Protein AF-A0A9N8V378-F1 (afdb_monomer_lite)

Secondary structure (DSSP, 8-state):
------TTS---EEE-------TT-TTHHHHHHHHHHHHHHH-TT-SEEEEEE---HHHHHHHHHHHHH-TT--EEEEEEPP---TT-HHHHHHHHHHHHHHHHHHHHHH--TT--EEES----HHHHHHHHHHTTTSSP-EEE---TT--SS----HHHHHHHHT--

pLDDT: mean 74.34, std 15.81, range [35.91, 97.0]

Foldseek 3Di:
DDQDAPVPLPAAEDADPDDPDDLPPPCPVVVQLVVLVNCLVHRLQHAYDEGEAEQDPSSLVSVLSSQQSNLN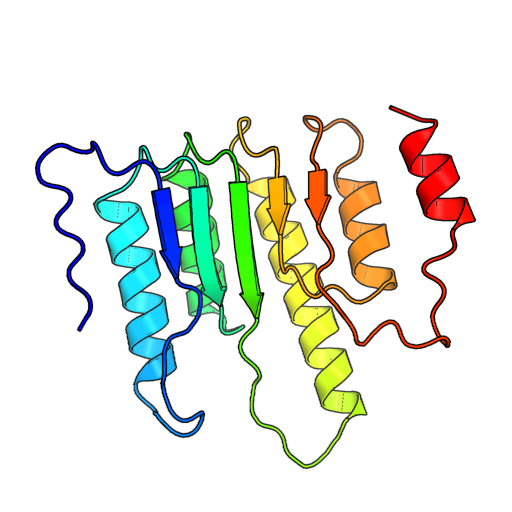HAEYEYAHDFPPPVDDPVVRLVVLQVSLQSVLVSCLVRHHLNHAEYENNDHDLVSVLVSLVSCPPGPHHHYYHPDPVPPDDDPSPVVSVVVSVVVD

Organism: Funneliformis mosseae (NCBI:txid27381)

Structure (mmCIF, N/CA/C/O backbone):
data_AF-A0A9N8V378-F1
#
_entry.id   AF-A0A9N8V378-F1
#
loop_
_atom_site.group_PDB
_atom_site.id
_atom_site.type_symbol
_atom_site.label_atom_id
_atom_site.label_alt_id
_atom_site.label_comp_id
_atom_site.label_asym_id
_atom_site.label_entity_id
_atom_site.label_seq_id
_atom_site.pdbx_PDB_ins_code
_atom_site.Cartn_x
_atom_site.Cartn_y
_atom_site.Cartn_z
_atom_site.occupancy
_atom_site.B_iso_or_equiv
_atom_site.auth_seq_id
_atom_site.auth_comp_id
_atom_site.auth_asym_id
_atom_site.auth_atom_id
_atom_site.pdbx_PDB_model_num
ATOM 1 N N . MET A 1 1 ? -6.566 -13.810 -16.465 1.00 35.91 1 MET A N 1
ATOM 2 C CA . MET A 1 1 ? -7.934 -13.396 -16.041 1.00 35.91 1 MET A CA 1
ATOM 3 C C . MET A 1 1 ? -8.249 -13.863 -14.618 1.00 35.91 1 MET A C 1
ATOM 5 O O . MET A 1 1 ? -8.614 -15.015 -14.404 1.00 35.91 1 MET A O 1
ATOM 9 N N . CYS A 1 2 ? -8.102 -12.962 -13.643 1.00 45.75 2 CYS A N 1
ATOM 10 C CA . CYS A 1 2 ? -8.509 -13.171 -12.251 1.00 45.75 2 CYS A CA 1
ATOM 11 C C . CYS A 1 2 ? -9.941 -12.645 -12.062 1.00 45.75 2 CYS A C 1
ATOM 13 O O . CYS A 1 2 ? -10.207 -11.483 -12.356 1.00 45.75 2 CYS A O 1
ATOM 15 N N . ILE A 1 3 ? -10.872 -13.484 -11.601 1.00 51.38 3 ILE A N 1
ATOM 16 C CA . ILE A 1 3 ? -12.244 -13.067 -11.279 1.00 51.38 3 ILE A CA 1
ATOM 17 C C . ILE A 1 3 ? -12.422 -13.168 -9.766 1.00 51.38 3 ILE A C 1
ATOM 19 O O . ILE A 1 3 ? -12.566 -14.266 -9.230 1.00 51.38 3 ILE A O 1
ATOM 23 N N . ILE A 1 4 ? -12.466 -12.029 -9.077 1.00 59.88 4 ILE A N 1
ATOM 24 C CA . ILE A 1 4 ? -12.835 -11.974 -7.659 1.00 59.88 4 ILE A CA 1
ATOM 25 C C . ILE A 1 4 ? -14.331 -11.662 -7.578 1.00 59.88 4 ILE A C 1
ATOM 27 O O . ILE A 1 4 ? -14.744 -10.506 -7.575 1.00 59.88 4 ILE A O 1
ATOM 31 N N . LYS A 1 5 ? -15.165 -12.705 -7.537 1.00 54.91 5 LYS A N 1
ATOM 32 C CA . LYS A 1 5 ? -16.601 -12.574 -7.245 1.00 54.91 5 LYS A CA 1
ATOM 33 C C . LYS A 1 5 ? -16.808 -12.645 -5.734 1.00 54.91 5 LYS A C 1
ATOM 35 O O . LYS A 1 5 ? -16.858 -13.726 -5.159 1.00 54.91 5 LYS A O 1
ATOM 40 N N . ASN A 1 6 ? -16.910 -11.486 -5.090 1.00 62.00 6 ASN A N 1
ATOM 41 C CA . ASN A 1 6 ? -17.224 -11.381 -3.667 1.00 62.00 6 ASN A CA 1
ATOM 42 C C . ASN A 1 6 ? -18.746 -11.336 -3.477 1.00 62.00 6 ASN A C 1
ATOM 44 O O . ASN A 1 6 ? -19.321 -10.271 -3.252 1.00 62.00 6 ASN A O 1
ATOM 48 N N . SER A 1 7 ? -19.390 -12.495 -3.623 1.00 54.28 7 SER A N 1
ATOM 49 C CA . SER A 1 7 ? -20.849 -12.657 -3.727 1.00 54.28 7 SER A CA 1
ATOM 50 C C . SER A 1 7 ? -21.653 -12.039 -2.572 1.00 54.28 7 SER A C 1
ATOM 52 O O . SER A 1 7 ? -22.850 -11.827 -2.724 1.00 54.28 7 SER A O 1
ATOM 54 N N . GLU A 1 8 ? -21.013 -11.711 -1.443 1.00 63.28 8 GLU A N 1
ATOM 55 C CA . GLU A 1 8 ? -21.664 -11.137 -0.254 1.00 63.28 8 GLU A CA 1
ATOM 56 C C . GLU A 1 8 ? -20.850 -10.021 0.432 1.00 63.28 8 GLU A C 1
ATOM 58 O O . GLU A 1 8 ? -21.110 -9.673 1.583 1.00 63.28 8 GLU A O 1
ATOM 63 N N . LYS A 1 9 ? -19.838 -9.444 -0.237 1.00 63.22 9 LYS A N 1
ATOM 64 C CA . LYS A 1 9 ? -18.899 -8.475 0.375 1.00 63.22 9 LYS A CA 1
ATOM 65 C C . LYS A 1 9 ? -18.192 -8.996 1.645 1.00 63.22 9 LYS A C 1
ATOM 67 O O . LYS A 1 9 ? -17.727 -8.207 2.462 1.00 63.22 9 LYS A O 1
ATOM 72 N N . SER A 1 10 ? -18.087 -10.311 1.823 1.00 75.00 10 SER A N 1
ATOM 73 C CA . SER A 1 10 ? -17.521 -10.946 3.019 1.00 75.00 10 SER A CA 1
ATOM 74 C C . SER A 1 10 ? -16.009 -11.163 2.941 1.00 75.00 10 SER A C 1
ATOM 76 O O . SER A 1 10 ? -15.390 -11.480 3.957 1.00 75.00 10 SER A O 1
ATOM 78 N N . LEU A 1 11 ? -15.397 -10.970 1.765 1.00 79.56 11 LEU A N 1
ATOM 79 C CA . LEU A 1 11 ? -13.948 -11.086 1.614 1.00 79.56 11 LEU A CA 1
ATOM 80 C C . LEU A 1 11 ? -13.223 -10.001 2.425 1.00 79.56 11 LEU A C 1
ATOM 82 O O . LEU A 1 11 ? -13.220 -8.829 2.054 1.00 79.56 11 LEU A O 1
ATOM 86 N N . ARG A 1 12 ? -12.586 -10.424 3.521 1.00 80.25 12 ARG A N 1
ATOM 87 C CA . ARG A 1 12 ? -11.793 -9.560 4.414 1.00 80.25 12 ARG A CA 1
ATOM 88 C C . ARG A 1 12 ? -10.292 -9.650 4.169 1.00 80.25 12 ARG A C 1
ATOM 90 O O . ARG A 1 12 ? -9.562 -8.730 4.511 1.00 80.25 12 ARG A O 1
ATOM 97 N N . LYS A 1 13 ? -9.811 -10.741 3.573 1.00 79.62 13 LYS A N 1
ATOM 98 C CA . LYS A 1 13 ? -8.379 -10.981 3.375 1.00 79.62 13 LYS A CA 1
ATOM 99 C C . LYS A 1 13 ? -8.104 -11.525 1.983 1.00 79.62 13 LYS A C 1
ATOM 101 O O . LYS A 1 13 ? -8.678 -12.539 1.597 1.00 79.62 13 LYS A O 1
ATOM 106 N N . LEU A 1 14 ? -7.193 -10.873 1.269 1.00 81.56 14 LEU A N 1
ATOM 107 C CA . LEU A 1 14 ? -6.683 -11.303 -0.028 1.00 81.56 14 LEU A CA 1
ATOM 108 C C . LEU A 1 14 ? -5.157 -11.218 -0.005 1.00 81.56 14 LEU A C 1
ATOM 110 O O . LEU A 1 14 ? -4.589 -10.134 0.103 1.00 81.56 14 LEU A O 1
ATOM 114 N N . LEU A 1 15 ? -4.493 -12.370 -0.086 1.00 70.38 15 LEU A N 1
ATOM 115 C CA . LEU A 1 15 ? -3.036 -12.448 -0.109 1.00 70.38 15 LEU A CA 1
ATOM 116 C C . LEU A 1 15 ? -2.560 -12.936 -1.474 1.00 70.38 15 LEU A C 1
ATOM 118 O O . LEU A 1 15 ? -2.722 -14.115 -1.789 1.00 70.38 15 LEU A O 1
ATOM 122 N N . ILE A 1 16 ? -1.944 -12.056 -2.259 1.00 71.69 16 ILE A N 1
ATOM 123 C CA . ILE A 1 16 ? -1.377 -12.403 -3.563 1.00 71.69 16 ILE A CA 1
ATOM 124 C C . ILE A 1 16 ? 0.142 -12.361 -3.433 1.00 71.69 16 ILE A C 1
ATOM 126 O O . ILE A 1 16 ? 0.773 -11.327 -3.604 1.00 71.69 16 ILE A O 1
ATOM 130 N N . LYS A 1 17 ? 0.726 -13.510 -3.078 1.00 58.00 17 LYS A N 1
ATOM 131 C CA . LYS A 1 17 ? 2.161 -13.618 -2.767 1.00 58.00 17 LYS A CA 1
ATOM 132 C C . LYS A 1 17 ? 3.063 -13.715 -3.996 1.00 58.00 17 LYS A C 1
ATOM 134 O O . LYS A 1 17 ? 4.256 -13.465 -3.880 1.00 58.00 17 LYS A O 1
ATOM 139 N N . LYS A 1 18 ? 2.518 -14.125 -5.143 1.00 56.69 18 LYS A N 1
ATOM 140 C CA . LYS A 1 18 ? 3.235 -14.198 -6.417 1.00 56.69 18 LYS A CA 1
ATOM 141 C C . LYS A 1 18 ? 2.236 -14.450 -7.537 1.00 56.69 18 LYS A C 1
ATOM 143 O O . LYS A 1 18 ? 1.520 -15.450 -7.492 1.00 56.69 18 LYS A O 1
ATOM 148 N N . PHE A 1 19 ? 2.219 -13.596 -8.552 1.00 54.56 19 PHE A N 1
ATOM 149 C CA . PHE A 1 19 ? 1.848 -14.084 -9.869 1.00 54.56 19 PHE A CA 1
ATOM 150 C C . PHE A 1 19 ? 3.070 -14.818 -10.412 1.00 54.56 19 PHE A C 1
ATOM 152 O O . PHE A 1 19 ? 4.156 -14.248 -10.484 1.00 54.56 19 PHE A O 1
ATOM 159 N N . ILE A 1 20 ? 2.933 -16.106 -10.721 1.00 46.41 20 ILE A N 1
ATOM 160 C CA . ILE A 1 20 ? 3.948 -16.811 -11.505 1.00 46.41 20 ILE A CA 1
ATOM 161 C C . ILE A 1 20 ? 3.753 -16.336 -12.945 1.00 46.41 20 ILE A C 1
ATOM 163 O O . ILE A 1 20 ? 3.161 -17.040 -13.752 1.00 46.41 20 ILE A O 1
ATOM 167 N N . TYR A 1 21 ? 4.165 -15.110 -13.237 1.00 52.09 21 TYR A N 1
ATOM 168 C CA . TYR A 1 21 ? 4.346 -14.666 -14.605 1.00 52.09 21 TYR A CA 1
ATOM 169 C C . TYR A 1 21 ? 5.840 -14.497 -14.817 1.00 52.09 21 TYR A C 1
ATOM 171 O O . TYR A 1 21 ? 6.553 -13.951 -13.973 1.00 52.09 21 TYR A O 1
ATOM 179 N N . ASP A 1 22 ? 6.322 -15.071 -15.913 1.00 52.44 22 ASP A N 1
ATOM 180 C CA . ASP A 1 22 ? 7.654 -14.786 -16.416 1.00 52.44 22 ASP A CA 1
ATOM 181 C C . ASP A 1 22 ? 7.737 -13.264 -16.583 1.00 52.44 22 ASP A C 1
ATOM 183 O O . ASP A 1 22 ? 6.796 -12.657 -17.090 1.00 52.44 22 ASP A O 1
ATOM 187 N N . ALA A 1 23 ? 8.828 -12.614 -16.184 1.00 51.53 23 ALA A N 1
ATOM 188 C CA . ALA A 1 23 ? 8.973 -11.151 -16.273 1.00 51.53 23 ALA A CA 1
ATOM 189 C C . ALA A 1 23 ? 9.041 -10.617 -17.734 1.00 51.53 23 ALA A C 1
ATOM 191 O O . ALA A 1 23 ? 9.480 -9.495 -17.985 1.00 51.53 23 ALA A O 1
ATOM 192 N N . GLN A 1 24 ? 8.654 -11.468 -18.689 1.00 53.97 24 GLN A N 1
ATOM 193 C CA . GLN A 1 24 ? 8.473 -11.280 -20.126 1.00 53.97 24 GLN A CA 1
ATOM 194 C C . GLN A 1 24 ? 6.983 -11.301 -20.523 1.00 53.97 24 GLN A C 1
ATOM 196 O O . GLN A 1 24 ? 6.675 -11.103 -21.694 1.00 53.97 24 GLN A O 1
ATOM 201 N N . ASP A 1 25 ? 6.060 -11.576 -19.594 1.00 64.62 25 ASP A N 1
ATOM 202 C CA . ASP A 1 25 ? 4.631 -11.591 -19.887 1.00 64.62 25 ASP A CA 1
ATOM 203 C C . ASP A 1 25 ? 4.126 -10.152 -20.045 1.00 64.62 25 ASP A C 1
ATOM 205 O O . ASP A 1 25 ? 3.918 -9.420 -19.072 1.00 64.62 25 ASP A O 1
ATOM 209 N N . GLU A 1 26 ? 3.952 -9.739 -21.299 1.00 63.72 26 GLU A N 1
ATOM 210 C CA . GLU A 1 26 ? 3.420 -8.428 -21.677 1.00 63.72 26 GLU A CA 1
ATOM 211 C C . GLU A 1 26 ? 2.055 -8.150 -21.024 1.00 63.72 26 GLU A C 1
ATOM 213 O O . GLU A 1 26 ? 1.715 -6.992 -20.781 1.00 63.72 26 GLU A O 1
ATOM 218 N N . HIS A 1 27 ? 1.300 -9.193 -20.658 1.00 76.31 27 HIS A N 1
ATOM 219 C CA . HIS A 1 27 ? -0.005 -9.061 -20.021 1.00 76.31 27 HIS A CA 1
ATOM 220 C C . HIS A 1 27 ? 0.064 -8.797 -18.520 1.00 76.31 27 HIS A C 1
ATOM 222 O O . HIS A 1 27 ? -0.953 -8.417 -17.943 1.00 76.31 27 HIS A O 1
ATOM 228 N N . PHE A 1 28 ? 1.228 -8.940 -17.876 1.00 78.12 28 PHE A N 1
ATOM 229 C CA . PHE A 1 28 ? 1.355 -8.746 -16.431 1.00 78.12 28 PHE A CA 1
ATOM 230 C C . PHE A 1 28 ? 0.859 -7.366 -15.983 1.00 78.12 28 PHE A C 1
ATOM 232 O O . PHE A 1 28 ? 0.097 -7.276 -15.024 1.00 78.12 28 PHE A O 1
ATOM 239 N N . TRP A 1 29 ? 1.250 -6.307 -16.698 1.00 83.81 29 TRP A N 1
ATOM 240 C CA . TRP A 1 29 ? 0.872 -4.929 -16.370 1.00 83.81 29 TRP A CA 1
ATOM 241 C C . TRP A 1 29 ? -0.634 -4.693 -16.500 1.00 83.81 29 TRP A C 1
ATOM 243 O O . TRP A 1 29 ? -1.221 -3.973 -15.692 1.00 83.81 29 TRP A O 1
ATOM 253 N N . ASP A 1 30 ? -1.263 -5.288 -17.510 1.00 86.12 30 ASP A N 1
ATOM 254 C CA . ASP A 1 30 ? -2.701 -5.154 -17.731 1.00 86.12 30 ASP A CA 1
ATOM 255 C C . ASP A 1 30 ? -3.493 -5.995 -16.723 1.00 86.12 30 ASP A C 1
ATOM 257 O O . ASP A 1 30 ? -4.479 -5.518 -16.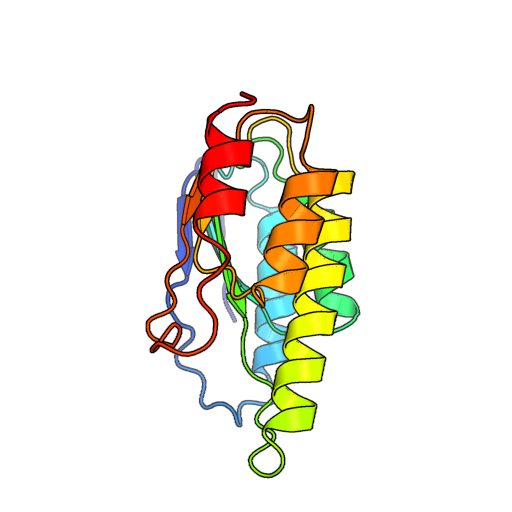156 1.00 86.12 30 ASP A O 1
ATOM 261 N N . ASP A 1 31 ? -3.032 -7.214 -16.435 1.00 84.50 31 ASP A N 1
ATOM 262 C CA . ASP A 1 31 ? -3.630 -8.113 -15.448 1.00 84.50 31 ASP A CA 1
ATOM 263 C C . ASP A 1 31 ? -3.526 -7.534 -14.026 1.00 84.50 31 ASP A C 1
ATOM 265 O O . ASP A 1 31 ? -4.504 -7.587 -13.272 1.00 84.50 31 ASP A O 1
ATOM 269 N N . SER A 1 32 ? -2.384 -6.945 -13.650 1.00 85.75 32 SER A N 1
ATOM 270 C CA . SER A 1 32 ? -2.212 -6.291 -12.346 1.00 85.75 32 SER A CA 1
ATOM 271 C C . SER A 1 32 ? -3.103 -5.061 -12.215 1.00 85.75 32 SER A C 1
ATOM 273 O O . SER A 1 32 ? -3.739 -4.865 -11.176 1.00 85.75 32 SER A O 1
ATOM 275 N N . LEU A 1 33 ? -3.217 -4.258 -13.275 1.00 89.88 33 LEU A N 1
ATOM 276 C CA . LE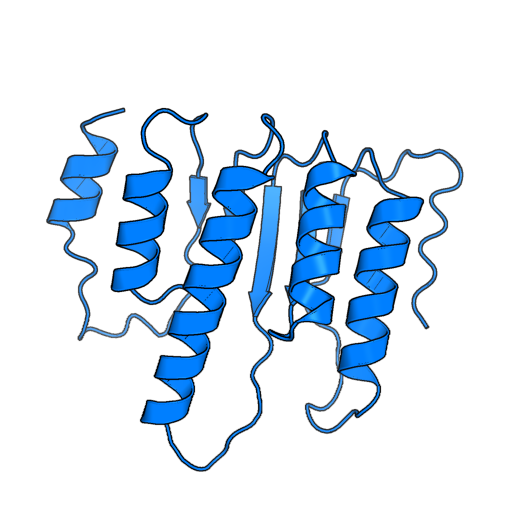U A 1 33 ? -4.088 -3.087 -13.283 1.00 89.88 33 LEU A CA 1
ATOM 277 C C . LEU A 1 33 ? -5.563 -3.490 -13.167 1.00 89.88 33 LEU A C 1
ATOM 279 O O . LEU A 1 33 ? -6.313 -2.912 -12.377 1.00 89.88 33 LEU A O 1
ATOM 283 N N . LEU A 1 34 ? -5.976 -4.504 -13.931 1.00 89.50 34 LEU A N 1
ATOM 284 C CA . LEU A 1 34 ? -7.329 -5.049 -13.896 1.00 89.50 34 LEU A CA 1
ATOM 285 C C . LEU A 1 34 ? -7.661 -5.621 -12.516 1.00 89.50 34 LEU A C 1
ATOM 287 O O . LEU A 1 34 ? -8.752 -5.385 -12.001 1.00 89.50 34 LEU A O 1
ATOM 291 N N . LEU A 1 35 ? -6.722 -6.331 -11.893 1.00 88.44 35 LEU A N 1
ATOM 292 C CA . LEU A 1 35 ? -6.887 -6.851 -10.542 1.00 88.44 35 LEU A CA 1
ATOM 293 C C . LEU A 1 35 ? -7.167 -5.729 -9.533 1.00 88.44 35 LEU A C 1
ATOM 295 O O . LEU A 1 35 ? -8.114 -5.850 -8.755 1.00 88.44 35 LEU A O 1
ATOM 299 N N . ILE A 1 36 ? -6.376 -4.649 -9.545 1.00 91.31 36 ILE A N 1
ATOM 300 C CA . ILE A 1 36 ? -6.573 -3.510 -8.634 1.00 91.31 36 ILE A CA 1
ATOM 301 C C . ILE A 1 36 ? -7.981 -2.933 -8.820 1.00 91.31 36 ILE A C 1
ATOM 303 O O . ILE A 1 36 ? -8.706 -2.775 -7.840 1.00 91.31 36 ILE A O 1
ATOM 307 N N . ARG A 1 37 ? -8.413 -2.717 -10.069 1.00 91.75 37 ARG A N 1
ATOM 308 C CA . ARG A 1 37 ? -9.769 -2.230 -10.386 1.00 91.75 37 ARG A CA 1
ATOM 309 C C . ARG A 1 37 ? -10.864 -3.149 -9.853 1.00 91.75 37 ARG A C 1
ATOM 311 O O . ARG A 1 37 ? -11.788 -2.688 -9.189 1.00 91.75 37 ARG A O 1
ATOM 318 N N . ILE A 1 38 ? -10.731 -4.456 -10.079 1.00 89.62 38 ILE A N 1
ATOM 319 C CA . ILE A 1 38 ? -11.691 -5.452 -9.590 1.00 89.62 38 ILE A CA 1
ATOM 320 C C . ILE A 1 38 ? -11.778 -5.416 -8.059 1.00 89.62 38 ILE A C 1
ATOM 322 O O . ILE A 1 38 ? -12.879 -5.525 -7.513 1.00 89.62 38 ILE A O 1
ATOM 326 N N . ILE A 1 39 ? -10.654 -5.249 -7.354 1.00 89.81 39 ILE A N 1
ATOM 327 C CA . ILE A 1 39 ? -10.637 -5.117 -5.891 1.00 89.81 39 ILE A CA 1
ATOM 328 C C . ILE A 1 39 ? -11.375 -3.846 -5.459 1.00 89.81 39 ILE A C 1
ATOM 330 O O . ILE A 1 39 ? -12.238 -3.939 -4.585 1.00 89.81 39 ILE A O 1
ATOM 334 N N . CYS A 1 40 ? -11.101 -2.698 -6.090 1.00 89.31 40 CYS A N 1
ATOM 335 C CA . CYS A 1 40 ? -11.795 -1.436 -5.810 1.00 89.31 40 CYS A CA 1
ATOM 336 C C . CYS A 1 40 ? -13.319 -1.583 -5.923 1.00 89.31 40 CYS A C 1
ATOM 338 O O . CYS A 1 40 ? -14.056 -1.140 -5.044 1.00 89.31 40 CYS A O 1
ATOM 340 N N . GLU A 1 41 ? -13.788 -2.236 -6.987 1.00 89.00 41 GLU A N 1
ATOM 341 C CA . GLU A 1 41 ? -15.215 -2.388 -7.282 1.00 89.00 41 GLU A CA 1
ATOM 342 C C . GLU A 1 41 ? -15.912 -3.408 -6.367 1.00 89.00 41 GLU A C 1
ATOM 344 O O . GLU A 1 41 ? -17.051 -3.200 -5.943 1.00 89.00 41 GLU A O 1
ATOM 349 N N . ASN A 1 42 ? -15.242 -4.520 -6.048 1.00 87.56 42 ASN A N 1
ATOM 350 C CA . ASN A 1 42 ? -15.898 -5.694 -5.462 1.00 87.56 42 ASN A CA 1
ATOM 351 C C . ASN A 1 42 ? -15.530 -5.954 -3.993 1.00 87.56 42 ASN A C 1
ATOM 353 O O . ASN A 1 42 ? -16.213 -6.726 -3.313 1.00 87.56 42 ASN A O 1
ATOM 357 N N . CYS A 1 43 ? -14.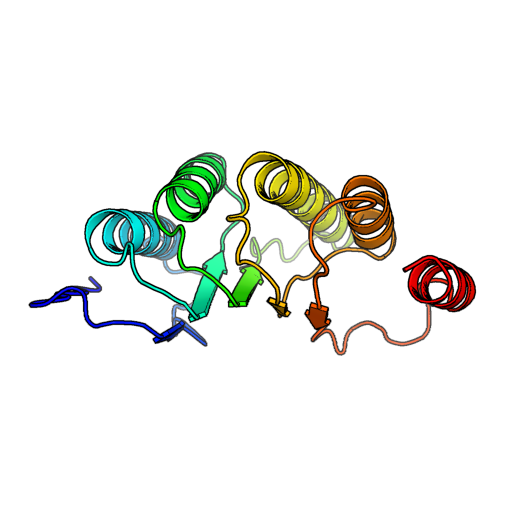466 -5.336 -3.476 1.00 89.25 43 CYS A N 1
ATOM 358 C CA . CYS A 1 43 ? -13.912 -5.647 -2.155 1.00 89.25 43 CYS A CA 1
ATOM 359 C C . CYS A 1 43 ? -13.743 -4.424 -1.228 1.00 89.25 43 CYS A C 1
ATOM 361 O O . CYS A 1 43 ? -12.730 -4.337 -0.539 1.00 89.25 43 CYS A O 1
ATOM 363 N N . PRO A 1 44 ? -14.732 -3.516 -1.090 1.00 89.88 44 PRO A N 1
ATOM 364 C CA . PRO A 1 44 ? -14.582 -2.309 -0.261 1.00 89.88 44 PRO A CA 1
ATOM 365 C C . PRO A 1 44 ? -14.406 -2.595 1.244 1.00 89.88 44 PRO A C 1
ATOM 367 O O . PRO A 1 44 ? -14.020 -1.713 2.010 1.00 89.88 44 PRO A O 1
ATOM 370 N N . LEU A 1 45 ? -14.724 -3.817 1.689 1.00 90.44 45 LEU A N 1
ATOM 371 C CA . LEU A 1 45 ? -14.617 -4.253 3.085 1.00 90.44 45 LEU A CA 1
ATOM 372 C C . LEU A 1 45 ? -13.340 -5.051 3.374 1.00 90.44 45 LEU A C 1
ATOM 374 O O . LEU A 1 45 ? -13.243 -5.644 4.446 1.00 90.44 45 LEU A O 1
ATOM 378 N N . ILE A 1 46 ? -12.397 -5.093 2.431 1.00 91.56 46 ILE A N 1
ATOM 379 C CA . ILE A 1 46 ? -11.123 -5.774 2.631 1.00 91.56 46 ILE A CA 1
ATOM 380 C C . ILE A 1 46 ? -10.343 -5.124 3.781 1.00 91.56 46 ILE A C 1
ATOM 382 O O . ILE A 1 46 ? -10.260 -3.903 3.876 1.00 91.56 46 ILE A O 1
ATOM 386 N N . GLU A 1 47 ? -9.793 -5.961 4.655 1.00 93.31 47 GLU A N 1
ATOM 387 C CA . GLU A 1 47 ? -9.019 -5.583 5.842 1.00 93.31 47 GLU A CA 1
ATOM 388 C C . GLU A 1 47 ? -7.531 -5.884 5.635 1.00 93.31 47 GLU A C 1
ATOM 390 O O . GLU A 1 47 ? -6.679 -5.110 6.051 1.00 93.31 47 GLU A O 1
ATOM 395 N N . HIS A 1 48 ? -7.195 -6.961 4.921 1.00 91.19 48 HIS A N 1
ATOM 396 C CA . HIS A 1 48 ? -5.809 -7.318 4.623 1.00 91.19 48 HIS A CA 1
ATOM 397 C C . HIS A 1 48 ? -5.622 -7.548 3.128 1.00 91.19 48 HIS A C 1
ATOM 399 O O . HIS A 1 48 ? -6.239 -8.454 2.556 1.00 91.19 48 HIS A O 1
ATOM 405 N N . LEU A 1 49 ? -4.736 -6.771 2.514 1.00 91.56 49 LEU A N 1
ATOM 406 C CA . LEU A 1 49 ? -4.423 -6.862 1.096 1.00 91.56 49 LEU A CA 1
ATOM 407 C C . LEU A 1 49 ? -2.923 -7.056 0.886 1.00 91.56 49 LEU A C 1
ATOM 409 O O . LEU A 1 49 ? -2.118 -6.335 1.456 1.00 91.56 49 LEU A O 1
ATOM 413 N N . SER A 1 50 ? -2.548 -7.998 0.028 1.00 87.50 50 SER A N 1
ATOM 414 C CA . SER A 1 50 ? -1.200 -8.090 -0.537 1.00 87.50 50 SER A CA 1
ATOM 415 C C . SER A 1 50 ? -1.314 -8.107 -2.054 1.00 87.50 50 SER A C 1
ATOM 417 O O . SER A 1 50 ? -2.071 -8.926 -2.583 1.00 87.50 50 SER A O 1
ATOM 419 N N . ILE A 1 51 ? -0.613 -7.196 -2.732 1.00 85.69 51 ILE A N 1
ATOM 420 C CA . ILE A 1 51 ? -0.578 -7.098 -4.196 1.00 85.69 51 ILE A CA 1
ATOM 421 C C . ILE A 1 51 ? 0.853 -6.947 -4.698 1.00 85.69 51 ILE A C 1
ATOM 423 O O . ILE A 1 51 ? 1.696 -6.311 -4.066 1.00 85.69 51 ILE A O 1
ATOM 427 N N . VAL A 1 52 ? 1.093 -7.499 -5.883 1.00 81.81 52 VAL A N 1
ATOM 428 C CA . VAL A 1 52 ? 2.278 -7.177 -6.674 1.00 81.81 52 VAL A CA 1
ATOM 429 C C . VAL A 1 52 ? 2.003 -5.872 -7.422 1.00 81.81 52 VAL A C 1
ATOM 431 O O . VAL A 1 52 ? 0.956 -5.735 -8.055 1.00 81.81 52 VAL A O 1
ATOM 434 N N . PHE A 1 53 ? 2.909 -4.902 -7.314 1.00 84.38 53 PHE A N 1
ATOM 435 C CA . PHE A 1 53 ? 2.705 -3.536 -7.783 1.00 84.38 53 PHE A CA 1
ATOM 436 C C . PHE A 1 53 ? 3.781 -3.118 -8.791 1.00 84.38 53 PHE A C 1
ATOM 438 O O . PHE A 1 53 ? 4.928 -2.888 -8.400 1.00 84.38 53 PHE A O 1
ATOM 445 N N . PRO A 1 54 ? 3.439 -2.979 -10.079 1.00 85.06 54 PRO A N 1
ATOM 446 C CA . PRO A 1 54 ? 4.364 -2.430 -11.053 1.00 85.06 54 PRO A CA 1
ATOM 447 C C . PRO A 1 54 ? 4.255 -0.893 -11.147 1.00 85.06 54 PRO A C 1
ATOM 449 O O . PRO A 1 54 ? 3.155 -0.341 -11.244 1.00 85.06 54 PRO A O 1
ATOM 452 N N . PRO A 1 55 ? 5.382 -0.158 -11.140 1.00 84.25 55 PRO A N 1
ATOM 453 C CA . PRO A 1 55 ? 5.388 1.290 -10.926 1.00 84.25 55 PRO A CA 1
ATOM 454 C C . PRO A 1 55 ? 5.091 2.113 -12.198 1.00 84.25 55 PRO A C 1
ATOM 456 O O . PRO A 1 55 ? 5.941 2.878 -12.657 1.00 84.25 55 PRO A O 1
ATOM 459 N N . SER A 1 56 ? 3.885 2.019 -12.776 1.00 88.50 56 SER A N 1
ATOM 460 C CA . SER A 1 56 ? 3.440 2.922 -13.862 1.00 88.50 56 SER A CA 1
ATOM 461 C C . SER A 1 56 ? 2.388 3.934 -13.419 1.00 88.50 56 SER A C 1
ATOM 463 O O . SER A 1 56 ? 1.708 3.778 -12.407 1.00 88.50 56 SER A O 1
ATOM 465 N N . LYS A 1 57 ? 2.211 4.986 -14.231 1.00 92.25 57 LYS A N 1
ATOM 466 C CA . LYS A 1 57 ? 1.232 6.058 -13.994 1.00 92.25 57 LYS A CA 1
ATOM 467 C C . LYS A 1 57 ? -0.187 5.531 -13.742 1.00 92.25 57 LYS A C 1
ATOM 469 O O . LYS A 1 57 ? -0.857 6.038 -12.850 1.00 92.25 57 LYS A O 1
ATOM 474 N N . SER A 1 58 ? -0.640 4.539 -14.509 1.00 94.12 58 SER A N 1
ATOM 475 C CA . SER A 1 58 ? -1.973 3.948 -14.339 1.00 94.12 58 SER A CA 1
ATOM 476 C C . SER A 1 58 ? -2.103 3.213 -13.007 1.00 94.12 58 SER A C 1
ATOM 478 O O . SER A 1 58 ? -3.103 3.387 -12.319 1.00 94.12 58 SER A O 1
ATOM 480 N N . HIS A 1 59 ? -1.072 2.473 -12.599 1.00 93.31 59 HIS A N 1
ATOM 481 C CA . HIS A 1 5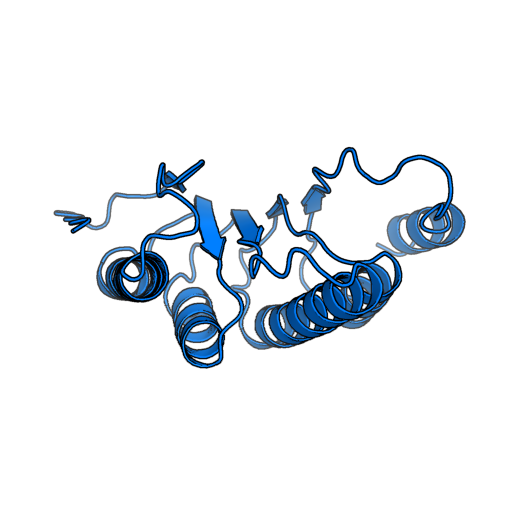9 ? -1.062 1.758 -11.325 1.00 93.31 59 HIS A CA 1
ATOM 482 C C . HIS A 1 59 ? -1.118 2.703 -10.128 1.00 93.31 59 HIS A C 1
ATOM 484 O O . HIS A 1 59 ? -1.863 2.437 -9.194 1.00 93.31 59 HIS A O 1
ATOM 490 N N . TYR A 1 60 ? -0.415 3.838 -10.169 1.00 94.44 60 TYR A N 1
ATOM 491 C CA . TYR A 1 60 ? -0.513 4.850 -9.111 1.00 94.44 60 TYR A CA 1
ATOM 492 C C . TYR A 1 60 ? -1.930 5.416 -8.961 1.00 94.44 60 TYR A C 1
ATOM 494 O O . TYR A 1 60 ? -2.409 5.577 -7.841 1.00 94.44 60 TYR A O 1
ATOM 502 N N . ILE A 1 61 ? 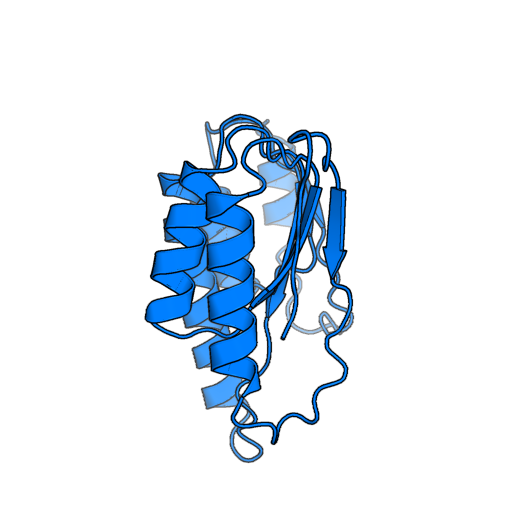-2.607 5.688 -10.080 1.00 96.19 61 ILE A N 1
ATOM 503 C CA . ILE A 1 61 ? -3.983 6.203 -10.077 1.00 96.19 61 ILE A CA 1
ATOM 504 C C . ILE A 1 61 ? -4.938 5.163 -9.483 1.00 96.19 61 ILE A C 1
ATOM 506 O O . ILE A 1 61 ? -5.720 5.483 -8.589 1.00 96.19 61 ILE A O 1
ATOM 510 N N . GLU A 1 62 ? -4.861 3.911 -9.939 1.00 96.38 62 GLU A N 1
ATOM 511 C CA . GLU A 1 62 ? -5.746 2.860 -9.428 1.00 96.38 62 GLU A CA 1
ATOM 512 C C . GLU A 1 62 ? -5.427 2.475 -7.983 1.00 96.38 62 GLU A C 1
ATOM 514 O O . GLU A 1 62 ? -6.332 2.147 -7.222 1.00 96.38 62 GLU A O 1
ATOM 519 N N . PHE A 1 63 ? -4.166 2.569 -7.565 1.00 95.25 63 PHE A N 1
ATOM 520 C CA . PHE A 1 63 ? -3.780 2.369 -6.174 1.00 95.25 63 PHE A CA 1
ATOM 521 C C . PHE A 1 63 ? -4.376 3.440 -5.258 1.00 95.25 63 PHE A C 1
ATOM 523 O O . PHE A 1 63 ? -4.925 3.120 -4.207 1.00 95.25 63 PHE A O 1
ATOM 530 N N . GLU A 1 64 ? -4.356 4.705 -5.675 1.00 97.00 64 GLU A N 1
ATOM 531 C CA . GLU A 1 64 ? -5.030 5.768 -4.931 1.00 97.00 64 GLU A CA 1
ATOM 532 C C . GLU A 1 64 ? -6.549 5.533 -4.845 1.00 97.00 64 GLU A C 1
ATOM 534 O O . GLU A 1 64 ? -7.146 5.689 -3.775 1.00 97.00 64 GLU A O 1
ATOM 539 N N . ASN A 1 65 ? -7.177 5.097 -5.943 1.00 96.25 65 ASN A N 1
ATOM 540 C CA . ASN A 1 65 ? -8.590 4.705 -5.951 1.00 96.25 65 ASN A CA 1
ATOM 541 C C . ASN A 1 65 ? -8.864 3.531 -5.001 1.00 96.25 65 ASN A C 1
ATOM 543 O O . ASN A 1 65 ? -9.894 3.519 -4.320 1.00 96.25 65 ASN A O 1
ATOM 547 N N . LEU A 1 66 ? -7.943 2.567 -4.922 1.00 96.00 66 LEU A N 1
ATOM 548 C CA . LEU A 1 66 ? -8.035 1.416 -4.030 1.00 96.00 66 LEU A CA 1
ATOM 549 C C . LEU A 1 66 ? -8.050 1.849 -2.572 1.00 96.00 66 LEU A C 1
ATOM 551 O O . LEU A 1 66 ? -8.948 1.436 -1.840 1.00 96.00 66 LEU A O 1
ATOM 555 N N . LEU A 1 67 ? -7.112 2.705 -2.161 1.00 95.38 67 LEU A N 1
ATOM 556 C CA . LEU A 1 67 ? -7.055 3.206 -0.787 1.00 95.38 67 LEU A CA 1
ATOM 557 C C . LEU A 1 67 ? -8.321 3.993 -0.422 1.00 95.38 67 LEU A C 1
ATOM 559 O O . LEU A 1 67 ? -8.886 3.794 0.652 1.00 95.38 67 LEU A O 1
ATOM 563 N N . LYS A 1 68 ? -8.829 4.818 -1.349 1.00 95.19 68 LYS A N 1
ATOM 564 C CA . LYS A 1 68 ? -10.083 5.569 -1.168 1.00 95.19 68 LYS A CA 1
ATOM 565 C C . LYS A 1 68 ? -11.312 4.663 -1.082 1.00 95.19 68 LYS A C 1
ATOM 567 O O . LYS A 1 68 ? -12.224 4.962 -0.315 1.00 95.19 68 LYS A O 1
ATOM 572 N N . SER A 1 69 ? -11.342 3.555 -1.816 1.00 93.81 69 SER A N 1
ATOM 573 C CA . SER A 1 69 ? -12.492 2.640 -1.845 1.00 93.81 69 SER A CA 1
ATOM 574 C C . SER A 1 69 ? -12.488 1.651 -0.673 1.00 93.81 69 SER A C 1
ATOM 576 O O . SER A 1 69 ? -13.534 1.356 -0.093 1.00 93.81 69 SER A O 1
ATOM 578 N N . CYS A 1 70 ? -11.311 1.158 -0.286 1.00 93.94 70 CYS A N 1
ATOM 579 C CA . CYS A 1 70 ? -11.127 0.116 0.724 1.00 93.94 70 CYS A CA 1
ATOM 580 C C . CYS A 1 70 ? -10.949 0.710 2.129 1.00 93.94 70 CYS A C 1
ATOM 582 O O . CYS A 1 70 ? -9.927 0.514 2.780 1.00 93.94 70 CYS A O 1
ATOM 584 N N . GLN A 1 71 ? -11.960 1.420 2.637 1.00 92.12 71 GLN A N 1
ATOM 585 C CA . GLN A 1 71 ? -11.876 2.137 3.923 1.00 92.12 71 GLN A CA 1
ATOM 586 C C . GLN A 1 71 ? -11.767 1.236 5.168 1.00 92.12 71 GLN A C 1
ATOM 588 O O . GLN A 1 71 ? -11.596 1.731 6.284 1.00 92.12 71 GLN A O 1
ATOM 593 N N . ARG A 1 72 ? -11.878 -0.089 5.000 1.00 93.94 72 ARG A N 1
ATOM 594 C CA . ARG A 1 72 ? -11.626 -1.079 6.057 1.00 93.94 72 ARG A CA 1
ATOM 595 C C . ARG A 1 72 ? -10.216 -1.653 6.053 1.00 93.94 72 ARG A C 1
ATOM 597 O O . ARG A 1 72 ? -9.933 -2.456 6.930 1.00 93.94 72 ARG A O 1
ATOM 604 N N . LEU A 1 73 ? -9.359 -1.241 5.123 1.00 94.62 73 LEU A N 1
ATOM 605 C CA . LEU A 1 73 ? -8.009 -1.771 5.017 1.00 94.62 73 LEU A CA 1
ATOM 606 C C . LEU A 1 73 ? -7.214 -1.454 6.290 1.00 94.62 73 LEU A C 1
ATOM 608 O O . LEU A 1 73 ? -7.077 -0.295 6.677 1.00 94.62 73 LEU A O 1
ATOM 612 N N . GLU A 1 74 ? -6.715 -2.504 6.930 1.00 93.06 74 GLU A N 1
ATOM 613 C CA . GLU A 1 74 ? -5.928 -2.484 8.163 1.00 93.06 74 GLU A CA 1
ATOM 614 C C . GLU A 1 74 ? -4.469 -2.866 7.894 1.00 93.06 74 GLU A C 1
ATOM 616 O O . GLU A 1 74 ? -3.573 -2.271 8.490 1.00 93.06 74 GLU A O 1
ATOM 621 N N . ALA A 1 75 ? -4.224 -3.782 6.949 1.00 90.62 75 ALA A N 1
ATOM 622 C CA . ALA A 1 75 ? -2.883 -4.178 6.532 1.00 90.62 75 ALA A CA 1
ATOM 623 C C . ALA A 1 75 ? -2.722 -4.206 5.008 1.00 90.62 75 ALA A C 1
ATOM 625 O O . ALA A 1 75 ? -3.552 -4.781 4.295 1.00 90.62 75 ALA A O 1
ATOM 626 N N . LEU A 1 76 ? -1.611 -3.657 4.521 1.00 91.19 76 LEU A N 1
ATOM 627 C CA . LEU A 1 76 ? -1.258 -3.604 3.107 1.00 91.19 76 LEU A CA 1
ATOM 628 C C . LEU A 1 76 ? 0.159 -4.145 2.870 1.00 91.19 76 LEU A C 1
ATOM 630 O O . LEU A 1 76 ? 1.118 -3.638 3.428 1.00 91.19 76 LEU A O 1
ATOM 634 N N . SER A 1 77 ? 0.315 -5.128 1.990 1.00 86.62 77 SER A N 1
ATOM 635 C CA . SER A 1 77 ? 1.612 -5.603 1.493 1.00 86.62 77 SER A CA 1
ATOM 636 C C . SER A 1 77 ? 1.759 -5.220 0.020 1.00 86.62 77 SER A C 1
ATOM 638 O O . SER A 1 77 ? 0.886 -5.533 -0.794 1.00 86.62 77 SER A O 1
ATOM 640 N N . LEU A 1 78 ? 2.838 -4.510 -0.315 1.00 84.06 78 LEU A N 1
ATOM 641 C CA . LEU A 1 78 ? 3.122 -4.049 -1.677 1.00 84.06 78 LEU A CA 1
ATOM 642 C C . LEU A 1 78 ? 4.430 -4.643 -2.174 1.00 84.06 78 LEU A C 1
ATOM 644 O O . LEU A 1 78 ? 5.510 -4.157 -1.858 1.00 84.06 78 LEU A O 1
ATOM 648 N N . ILE A 1 79 ? 4.327 -5.667 -3.013 1.00 78.31 79 ILE A N 1
ATOM 649 C CA . ILE A 1 79 ? 5.490 -6.307 -3.619 1.00 78.31 79 ILE A CA 1
ATOM 650 C C . ILE A 1 79 ? 5.802 -5.558 -4.913 1.00 78.31 79 ILE A C 1
ATOM 652 O O . ILE A 1 79 ? 5.172 -5.799 -5.938 1.00 78.31 79 ILE A O 1
ATOM 656 N N . LEU A 1 80 ? 6.749 -4.620 -4.872 1.00 77.19 80 LEU A N 1
ATOM 657 C CA . LEU A 1 80 ? 7.169 -3.880 -6.068 1.00 77.19 80 LEU A CA 1
ATOM 658 C C . LEU A 1 80 ? 7.719 -4.842 -7.131 1.00 77.19 80 LEU A C 1
ATOM 660 O O . LEU A 1 80 ? 8.736 -5.486 -6.876 1.00 77.19 80 LEU A O 1
ATOM 664 N N . GLU A 1 81 ? 7.070 -4.945 -8.292 1.00 74.12 81 GLU A N 1
ATOM 665 C CA . GLU A 1 81 ? 7.608 -5.719 -9.418 1.00 74.12 81 GLU A CA 1
ATOM 666 C C . GLU A 1 81 ? 8.678 -4.903 -10.136 1.00 74.12 81 GLU A C 1
ATOM 668 O O . GLU A 1 81 ? 8.529 -3.697 -10.368 1.00 74.12 81 GLU A O 1
ATOM 673 N N . HIS A 1 82 ? 9.768 -5.571 -10.497 1.00 66.06 82 HIS A N 1
ATOM 674 C CA . HIS A 1 82 ? 10.920 -4.915 -11.089 1.00 66.06 82 HIS A CA 1
ATOM 675 C C . HIS A 1 82 ? 10.709 -4.679 -12.580 1.00 66.06 82 HIS A C 1
ATOM 677 O O . HIS A 1 82 ? 10.385 -5.588 -13.342 1.00 66.06 82 HIS A O 1
ATOM 683 N N . ILE A 1 83 ? 10.997 -3.459 -13.028 1.00 56.12 83 ILE A N 1
ATOM 684 C CA . ILE A 1 83 ? 11.287 -3.222 -14.440 1.00 56.12 83 ILE A CA 1
ATOM 685 C C . ILE A 1 83 ? 12.626 -3.914 -14.696 1.00 56.12 83 ILE A C 1
ATOM 687 O O . ILE A 1 83 ? 13.656 -3.445 -14.218 1.00 56.12 83 ILE A O 1
ATOM 691 N N . ASN A 1 84 ? 12.597 -5.047 -15.394 1.00 49.66 84 ASN A N 1
ATOM 692 C CA . ASN A 1 84 ? 13.766 -5.835 -15.781 1.00 49.66 84 ASN A CA 1
ATOM 693 C C . ASN A 1 84 ? 14.729 -5.005 -16.658 1.00 49.66 84 ASN A C 1
ATOM 695 O O . ASN A 1 84 ? 14.771 -5.148 -17.876 1.00 49.66 84 ASN A O 1
ATOM 699 N N . ASN A 1 85 ? 15.531 -4.130 -16.056 1.00 47.66 85 ASN A N 1
ATOM 700 C CA . ASN A 1 85 ? 16.609 -3.424 -16.737 1.00 47.66 85 ASN A CA 1
ATOM 701 C C . ASN A 1 85 ? 17.927 -4.084 -16.339 1.00 47.66 85 ASN A C 1
ATOM 703 O O . ASN A 1 85 ? 18.620 -3.624 -15.442 1.00 47.66 85 ASN A O 1
ATOM 707 N N . ARG A 1 86 ? 18.265 -5.177 -17.031 1.00 51.47 86 ARG A N 1
ATOM 708 C CA . ARG A 1 86 ? 19.475 -6.002 -16.835 1.00 51.47 86 ARG A CA 1
ATOM 709 C C . ARG A 1 86 ? 20.817 -5.287 -17.111 1.00 51.47 86 ARG A C 1
ATOM 711 O O . ARG A 1 86 ? 21.788 -5.960 -17.433 1.00 51.47 86 ARG A O 1
ATOM 718 N N . PHE A 1 87 ? 20.884 -3.956 -17.063 1.00 51.47 87 PHE A N 1
ATOM 719 C CA . PHE A 1 87 ? 22.020 -3.217 -17.626 1.00 51.47 87 PHE A CA 1
ATOM 720 C C . PHE A 1 87 ? 22.534 -2.026 -16.807 1.00 51.47 87 PHE A C 1
ATOM 722 O O . PHE A 1 87 ? 23.601 -1.530 -17.150 1.00 51.47 87 PHE A O 1
ATOM 729 N N . ASP A 1 88 ? 21.851 -1.573 -15.748 1.00 63.94 88 ASP A N 1
ATOM 730 C CA . ASP A 1 88 ? 22.352 -0.455 -14.931 1.00 63.94 88 ASP A CA 1
ATOM 731 C C . ASP A 1 88 ? 21.738 -0.450 -13.520 1.00 63.94 88 ASP A C 1
ATOM 733 O O . ASP A 1 88 ? 20.582 -0.053 -13.332 1.00 63.94 88 ASP A O 1
ATOM 737 N N . ASP A 1 89 ? 22.527 -0.883 -12.534 1.00 66.62 89 ASP A N 1
ATOM 738 C CA . ASP A 1 89 ? 22.141 -0.927 -11.119 1.00 66.62 89 ASP A CA 1
ATOM 739 C C . ASP A 1 89 ? 21.817 0.476 -10.569 1.00 66.62 89 ASP A C 1
ATOM 741 O O . ASP A 1 89 ? 20.929 0.626 -9.730 1.00 66.62 89 ASP A O 1
ATOM 745 N N . SER A 1 90 ? 22.455 1.533 -11.087 1.00 70.94 90 SER A N 1
ATOM 746 C CA . SER A 1 90 ? 22.227 2.907 -10.618 1.00 70.94 90 SER A CA 1
ATOM 747 C C . SER A 1 90 ? 20.875 3.465 -11.077 1.00 70.94 90 SER A C 1
ATOM 749 O O . SER A 1 90 ? 20.117 4.026 -10.281 1.00 70.94 90 SER A O 1
ATOM 751 N N . LEU A 1 91 ? 20.514 3.239 -12.345 1.00 71.69 91 LEU A N 1
ATOM 752 C CA . LEU A 1 91 ? 19.202 3.595 -12.888 1.00 71.69 91 LEU A CA 1
ATOM 753 C C . LEU A 1 91 ? 18.081 2.793 -12.214 1.00 71.69 91 LEU A C 1
ATOM 755 O O . LEU A 1 91 ? 16.959 3.282 -12.053 1.00 71.69 91 LEU A O 1
ATOM 759 N N . PHE A 1 92 ? 18.370 1.549 -11.839 1.00 71.88 92 PHE A N 1
ATOM 760 C CA . PHE A 1 92 ? 17.436 0.690 -11.125 1.00 71.88 92 PHE A CA 1
ATOM 761 C C . PHE A 1 92 ? 17.123 1.225 -9.724 1.00 71.88 92 PHE A C 1
ATOM 763 O O . PHE A 1 92 ? 15.946 1.391 -9.391 1.00 71.88 92 PHE A O 1
ATOM 770 N N . GLU A 1 93 ? 18.144 1.585 -8.944 1.00 72.56 93 GLU A N 1
ATOM 771 C CA . GLU A 1 93 ? 17.949 2.183 -7.620 1.00 72.56 93 GLU A CA 1
ATOM 772 C C . GLU A 1 93 ? 17.241 3.541 -7.690 1.00 72.56 93 GLU A C 1
ATOM 774 O O . GLU A 1 93 ? 16.331 3.808 -6.901 1.00 72.56 93 GLU A O 1
ATOM 779 N N . GLN A 1 94 ? 17.544 4.369 -8.697 1.00 76.50 94 GLN A N 1
ATOM 780 C CA . GLN A 1 94 ? 16.816 5.623 -8.904 1.00 76.50 94 GLN A CA 1
ATOM 781 C C . GLN A 1 94 ? 15.317 5.383 -9.156 1.00 76.50 94 GLN A C 1
ATOM 783 O O . GLN A 1 94 ? 14.468 6.049 -8.563 1.00 76.50 94 GLN A O 1
ATOM 788 N N . LYS A 1 95 ? 14.959 4.411 -10.002 1.00 77.88 95 LYS A N 1
ATOM 789 C CA . LYS A 1 95 ? 13.548 4.091 -10.277 1.00 77.88 95 LYS A CA 1
ATOM 790 C C . LYS A 1 95 ? 12.819 3.562 -9.045 1.00 77.88 95 LYS A C 1
ATOM 792 O O . LYS A 1 95 ? 11.644 3.883 -8.862 1.00 77.88 95 LYS A O 1
ATOM 797 N N . LYS A 1 96 ? 13.492 2.777 -8.198 1.00 75.25 96 LYS A N 1
ATOM 798 C CA . LYS A 1 96 ? 12.938 2.349 -6.905 1.00 75.25 96 LYS A CA 1
ATOM 799 C C . LYS A 1 96 ? 12.684 3.538 -5.988 1.00 75.25 96 LYS A C 1
ATOM 801 O O . LYS A 1 96 ? 11.608 3.617 -5.402 1.00 75.25 96 LYS A O 1
ATOM 806 N N . LEU A 1 97 ? 13.637 4.468 -5.902 1.00 75.75 97 LEU A N 1
ATOM 807 C CA . LEU A 1 97 ? 13.513 5.684 -5.100 1.00 75.75 97 LEU A CA 1
ATOM 808 C C . LEU A 1 97 ? 12.294 6.512 -5.528 1.00 75.75 97 LEU A C 1
ATOM 810 O O . LEU A 1 97 ? 11.451 6.862 -4.704 1.00 75.75 97 LEU A O 1
ATOM 814 N N . GLU A 1 98 ? 12.167 6.763 -6.832 1.00 80.88 98 GLU A N 1
ATOM 815 C CA . GLU A 1 98 ? 11.040 7.504 -7.405 1.00 80.88 98 GLU A CA 1
ATOM 816 C C . GLU A 1 98 ? 9.699 6.791 -7.192 1.00 80.88 98 GLU A C 1
ATOM 818 O O . GLU A 1 98 ? 8.678 7.441 -6.951 1.00 80.88 98 GLU A O 1
ATOM 823 N N . ALA A 1 99 ? 9.679 5.459 -7.300 1.00 81.69 99 ALA A N 1
ATOM 824 C CA . ALA A 1 99 ? 8.475 4.674 -7.062 1.00 81.69 99 ALA A CA 1
ATOM 825 C C . ALA A 1 99 ? 8.055 4.715 -5.592 1.00 81.69 99 ALA A C 1
ATOM 827 O O . ALA A 1 99 ? 6.880 4.937 -5.297 1.00 81.69 99 ALA A O 1
ATOM 828 N N . GLY A 1 100 ? 9.025 4.565 -4.688 1.00 78.56 100 GLY A N 1
ATOM 829 C CA . GLY A 1 100 ? 8.829 4.705 -3.255 1.00 78.56 100 GLY A CA 1
ATOM 830 C C . GLY A 1 100 ? 8.191 6.048 -2.925 1.00 78.56 100 GLY A C 1
ATOM 831 O O . GLY A 1 100 ? 7.101 6.060 -2.370 1.00 78.56 100 GLY A O 1
ATOM 832 N N . GLN A 1 101 ? 8.804 7.158 -3.348 1.00 79.94 101 GLN A N 1
ATOM 833 C CA . GLN A 1 101 ? 8.325 8.508 -3.031 1.00 79.94 101 GLN A CA 1
ATOM 834 C C . GLN A 1 101 ? 6.886 8.751 -3.513 1.00 79.94 101 GLN A C 1
ATOM 836 O O . GLN A 1 101 ? 6.041 9.217 -2.755 1.00 79.94 101 GLN A O 1
ATOM 841 N N . LYS A 1 102 ? 6.557 8.336 -4.744 1.00 87.38 102 LYS A N 1
ATOM 842 C CA . LYS A 1 102 ? 5.188 8.460 -5.274 1.00 87.38 102 LYS A CA 1
ATOM 843 C C . LYS A 1 102 ? 4.168 7.659 -4.472 1.00 87.38 102 LYS A C 1
ATOM 845 O O . LYS A 1 102 ? 3.043 8.122 -4.286 1.00 87.38 102 LYS A O 1
ATOM 850 N N . LEU A 1 103 ? 4.525 6.450 -4.038 1.00 86.88 103 LEU A N 1
ATOM 851 C CA . LEU A 1 103 ? 3.642 5.643 -3.202 1.00 86.88 103 LEU A CA 1
ATOM 852 C C . LEU A 1 103 ? 3.461 6.266 -1.815 1.00 86.88 103 LEU A C 1
ATOM 854 O O . LEU A 1 103 ? 2.342 6.245 -1.308 1.00 86.88 103 LEU A O 1
ATOM 858 N N . SER A 1 104 ? 4.510 6.851 -1.233 1.00 81.31 104 SER A N 1
ATOM 859 C CA . SER A 1 104 ? 4.439 7.605 0.026 1.00 81.31 104 SER A CA 1
ATOM 860 C C . SER A 1 104 ? 3.420 8.728 -0.067 1.00 81.31 104 SER A C 1
ATOM 862 O O . SER A 1 104 ? 2.481 8.770 0.723 1.00 81.31 104 SER A O 1
ATOM 864 N N . ASP A 1 105 ? 3.541 9.569 -1.098 1.00 86.69 105 ASP A N 1
ATOM 865 C CA . ASP A 1 105 ? 2.643 10.701 -1.324 1.00 86.69 105 ASP A CA 1
ATOM 866 C C . ASP A 1 105 ? 1.184 10.252 -1.464 1.00 86.69 105 ASP A C 1
ATOM 868 O O . ASP A 1 105 ? 0.258 10.969 -1.080 1.00 86.69 105 ASP A O 1
ATOM 872 N N . ILE A 1 106 ? 0.953 9.083 -2.072 1.00 91.94 106 ILE A N 1
ATOM 873 C CA . ILE A 1 106 ? -0.384 8.489 -2.207 1.00 91.94 106 ILE A CA 1
ATOM 874 C C . ILE A 1 106 ? -0.887 7.994 -0.853 1.00 91.94 106 ILE A C 1
ATOM 876 O O . ILE A 1 106 ? -2.036 8.247 -0.491 1.00 91.94 106 ILE A O 1
ATOM 880 N N . LEU A 1 107 ? -0.042 7.297 -0.104 1.00 87.56 107 LEU A N 1
ATOM 881 C CA . LEU A 1 107 ? -0.386 6.756 1.199 1.00 87.56 107 LEU A CA 1
ATOM 882 C C . LEU A 1 107 ? -0.719 7.871 2.199 1.00 87.56 107 LEU A C 1
ATOM 884 O O . LEU A 1 107 ? -1.794 7.836 2.784 1.00 87.56 107 LEU A O 1
ATOM 888 N N . ILE A 1 108 ? 0.113 8.905 2.321 1.00 85.06 108 ILE A N 1
ATOM 889 C CA . ILE A 1 108 ? -0.131 10.041 3.227 1.00 85.06 108 ILE A CA 1
ATOM 890 C C . ILE A 1 108 ? -1.475 10.714 2.917 1.00 85.06 108 ILE A C 1
ATOM 892 O O . ILE A 1 108 ? -2.240 11.039 3.823 1.00 85.06 108 ILE A O 1
ATOM 896 N N . ARG A 1 109 ? -1.798 10.900 1.629 1.00 89.50 109 ARG A N 1
ATOM 897 C CA . ARG A 1 109 ? -3.009 11.631 1.224 1.00 89.50 109 ARG A CA 1
ATOM 898 C C . ARG A 1 109 ? -4.279 10.783 1.160 1.00 89.50 109 ARG A C 1
ATOM 900 O O . ARG A 1 109 ? -5.367 11.350 1.096 1.00 89.50 109 ARG A O 1
ATOM 907 N N . SER A 1 110 ? -4.168 9.459 1.034 1.00 93.00 110 SER A N 1
ATOM 908 C CA . SER A 1 110 ? -5.310 8.584 0.708 1.00 93.00 110 SER A CA 1
ATOM 909 C C . SER A 1 110 ? -5.421 7.317 1.541 1.00 93.00 110 SER A C 1
ATOM 911 O O . SER A 1 110 ? -6.430 6.625 1.399 1.00 93.00 110 SER A O 1
ATOM 913 N N . ALA A 1 111 ? -4.444 6.994 2.394 1.00 90.12 111 ALA A N 1
ATOM 914 C CA . ALA A 1 111 ? -4.543 5.827 3.257 1.00 90.12 111 ALA A CA 1
ATOM 915 C C . ALA A 1 111 ? -5.801 5.914 4.135 1.00 90.12 111 ALA A C 1
ATOM 917 O O . ALA A 1 111 ? -6.112 6.971 4.694 1.00 90.12 111 ALA A O 1
ATOM 918 N N . PRO A 1 112 ? -6.544 4.807 4.276 1.00 91.31 112 PRO A N 1
ATOM 919 C CA . PRO A 1 112 ? -7.682 4.782 5.171 1.00 91.31 112 PRO A CA 1
ATOM 920 C C . PRO A 1 112 ? -7.211 4.900 6.621 1.00 91.31 112 PRO A C 1
ATOM 922 O O . PRO A 1 112 ? -6.172 4.367 6.994 1.00 91.31 112 PRO A O 1
ATOM 925 N N . ILE A 1 113 ? -8.023 5.534 7.470 1.00 88.81 113 ILE A N 1
ATOM 926 C CA . ILE A 1 113 ? -7.713 5.785 8.897 1.00 88.81 113 ILE A CA 1
ATOM 927 C C . ILE A 1 113 ? -7.401 4.488 9.666 1.00 88.81 113 ILE A C 1
ATOM 929 O O . ILE A 1 113 ? -6.739 4.498 10.702 1.00 88.81 113 ILE A O 1
ATOM 933 N N . ARG A 1 114 ? -7.920 3.358 9.178 1.00 90.56 114 ARG A N 1
ATOM 934 C CA . ARG A 1 114 ? -7.727 2.036 9.773 1.00 90.56 114 ARG A CA 1
ATOM 935 C C . ARG A 1 114 ? -6.410 1.376 9.390 1.00 90.56 114 ARG A C 1
ATOM 937 O O . ARG A 1 114 ? -6.068 0.394 10.042 1.00 90.56 114 ARG A O 1
ATOM 944 N N . LEU A 1 115 ? -5.693 1.894 8.393 1.00 90.56 115 LEU A N 1
ATOM 945 C CA . LEU A 1 115 ? -4.430 1.321 7.958 1.00 90.56 115 LEU A CA 1
ATOM 946 C C . LEU A 1 115 ? -3.413 1.445 9.090 1.00 90.56 115 LEU A C 1
ATOM 948 O O . LEU A 1 115 ? -3.055 2.544 9.506 1.00 90.56 115 LEU A O 1
ATOM 952 N N . ARG A 1 116 ? -2.981 0.295 9.596 1.00 87.31 116 ARG A N 1
ATOM 953 C CA . ARG A 1 116 ? -2.071 0.170 10.737 1.00 87.31 116 ARG A CA 1
ATOM 954 C C . ARG A 1 116 ? -0.840 -0.645 10.406 1.00 87.31 116 ARG A C 1
ATOM 956 O O . ARG A 1 116 ? 0.082 -0.653 11.209 1.00 87.31 116 ARG A O 1
ATOM 963 N N . GLU A 1 117 ? -0.811 -1.329 9.269 1.00 87.94 117 GLU A N 1
ATOM 964 C CA . GLU A 1 117 ? 0.300 -2.193 8.890 1.00 87.94 117 GLU A CA 1
ATOM 965 C C . GLU A 1 117 ? 0.627 -2.046 7.399 1.00 87.94 117 GLU A C 1
ATOM 967 O O . GLU A 1 117 ? -0.256 -2.164 6.545 1.00 87.94 117 GLU A O 1
ATOM 972 N N . ILE A 1 118 ? 1.897 -1.790 7.083 1.00 84.94 118 ILE A N 1
ATOM 973 C CA . ILE A 1 118 ? 2.437 -1.805 5.722 1.00 84.94 118 ILE A CA 1
ATOM 974 C C . ILE A 1 118 ? 3.627 -2.769 5.671 1.00 84.94 118 ILE A C 1
ATOM 976 O O . ILE A 1 118 ? 4.597 -2.594 6.402 1.00 84.94 118 ILE A O 1
ATOM 980 N N . ASN A 1 119 ? 3.577 -3.757 4.780 1.00 78.94 119 ASN A N 1
ATOM 981 C CA . ASN A 1 119 ? 4.584 -4.811 4.642 1.00 78.94 119 ASN A CA 1
ATOM 982 C C . ASN A 1 119 ? 5.186 -4.848 3.234 1.00 78.94 119 ASN A C 1
ATOM 984 O O . ASN A 1 119 ? 4.579 -4.371 2.272 1.00 78.94 119 ASN A O 1
ATOM 988 N N . ASP A 1 120 ? 6.360 -5.475 3.104 1.00 67.50 120 ASP A N 1
ATOM 989 C CA . ASP A 1 120 ? 7.057 -5.735 1.828 1.00 67.50 120 ASP A CA 1
ATOM 990 C C . ASP A 1 120 ? 7.367 -4.482 1.001 1.00 67.50 120 ASP A C 1
ATOM 992 O O . ASP A 1 120 ? 7.777 -4.560 -0.159 1.00 67.50 120 ASP A O 1
ATOM 996 N N . PHE A 1 121 ? 7.224 -3.314 1.620 1.00 67.56 121 PHE A N 1
ATOM 997 C CA . PHE A 1 121 ? 7.389 -2.038 0.967 1.00 67.56 121 PHE A CA 1
ATOM 998 C C . PHE A 1 121 ? 8.882 -1.724 0.857 1.00 67.56 121 PHE A C 1
ATOM 1000 O O . PHE A 1 121 ? 9.533 -1.312 1.817 1.00 67.56 121 PHE A O 1
ATOM 1007 N N . ARG A 1 122 ? 9.446 -1.967 -0.327 1.00 65.25 122 ARG A N 1
ATOM 1008 C CA . ARG A 1 122 ? 10.873 -1.762 -0.612 1.00 65.25 122 ARG A CA 1
ATOM 1009 C C . ARG A 1 122 ? 11.180 -0.278 -0.831 1.00 65.25 122 ARG A C 1
ATOM 1011 O O . ARG A 1 122 ? 11.296 0.174 -1.966 1.00 65.25 122 ARG A O 1
ATOM 1018 N N . PHE A 1 123 ? 11.284 0.476 0.259 1.00 63.09 123 PHE A N 1
ATOM 1019 C CA . PHE A 1 123 ? 11.844 1.827 0.262 1.00 63.09 123 PHE A CA 1
ATOM 1020 C C . PHE A 1 123 ? 13.377 1.787 0.271 1.00 63.09 123 PHE A C 1
ATOM 1022 O O . PHE A 1 123 ? 13.975 0.919 0.908 1.00 63.09 123 PHE A O 1
ATOM 1029 N N . SER A 1 124 ? 14.022 2.782 -0.343 1.00 64.75 124 SER A N 1
ATOM 1030 C CA . SER A 1 124 ? 15.385 3.128 0.076 1.00 64.75 124 SER A CA 1
ATOM 1031 C C . SER A 1 124 ? 15.348 3.672 1.519 1.00 64.75 124 SER A C 1
ATOM 1033 O O . SER A 1 124 ? 14.318 4.220 1.936 1.00 64.75 124 SER A O 1
ATOM 1035 N N . PRO A 1 125 ? 16.448 3.600 2.287 1.00 66.56 125 PRO A N 1
ATOM 1036 C CA . PRO A 1 125 ? 16.568 4.255 3.596 1.00 66.56 125 PRO A CA 1
ATOM 1037 C C . PRO A 1 125 ? 16.100 5.710 3.616 1.00 66.56 125 PRO A C 1
ATOM 1039 O O . PRO A 1 125 ? 15.407 6.143 4.538 1.00 66.56 125 PRO A O 1
ATOM 1042 N N . LYS A 1 126 ? 16.453 6.462 2.569 1.00 69.00 126 LYS A N 1
ATOM 1043 C CA . LYS A 1 126 ? 16.084 7.868 2.423 1.00 69.00 126 LYS A CA 1
ATOM 1044 C C . LYS A 1 126 ? 14.575 8.046 2.259 1.00 69.00 126 LYS A C 1
ATOM 1046 O O . LYS A 1 126 ? 13.989 8.850 2.973 1.00 69.00 126 LYS A O 1
ATOM 1051 N N . THR A 1 127 ? 13.938 7.284 1.369 1.00 67.94 127 THR A N 1
ATOM 1052 C CA . THR A 1 127 ? 12.485 7.395 1.176 1.00 67.94 127 THR A CA 1
ATOM 1053 C C . THR A 1 127 ? 11.726 6.959 2.418 1.00 67.94 127 THR A C 1
ATOM 1055 O O . THR A 1 127 ? 10.744 7.596 2.774 1.00 67.94 127 THR A O 1
ATOM 1058 N N . LEU A 1 128 ? 12.190 5.914 3.110 1.00 72.75 128 LEU A N 1
ATOM 1059 C CA . LEU A 1 128 ? 11.572 5.483 4.361 1.00 72.75 128 LEU A CA 1
ATOM 1060 C C . LEU A 1 128 ? 11.609 6.595 5.419 1.00 72.75 128 LEU A C 1
ATOM 1062 O O . LEU A 1 128 ? 10.624 6.801 6.121 1.00 72.75 128 LEU A O 1
ATOM 1066 N N . ARG A 1 129 ? 12.725 7.329 5.520 1.00 71.75 129 ARG A N 1
ATOM 1067 C CA . ARG A 1 129 ? 12.842 8.484 6.418 1.00 71.75 129 ARG A CA 1
ATOM 1068 C C . ARG A 1 129 ? 11.821 9.569 6.077 1.00 71.75 129 ARG A C 1
ATOM 1070 O O . ARG A 1 129 ? 11.099 9.993 6.971 1.00 71.75 129 ARG A O 1
ATOM 1077 N N . GLU A 1 130 ? 11.748 9.974 4.811 1.00 72.44 130 GLU A N 1
ATOM 1078 C CA . GLU A 1 130 ? 10.796 10.993 4.337 1.00 72.44 130 GLU A CA 1
ATOM 1079 C C . GLU A 1 130 ? 9.343 10.569 4.625 1.00 72.44 130 GLU A C 1
ATOM 1081 O O . GLU A 1 130 ? 8.587 11.327 5.224 1.00 72.44 130 GLU A O 1
ATOM 1086 N N . VAL A 1 131 ? 8.988 9.309 4.337 1.00 71.31 131 VAL A N 1
ATOM 1087 C CA . VAL A 1 131 ? 7.666 8.735 4.663 1.00 71.31 131 VAL A CA 1
ATOM 1088 C C . VAL A 1 131 ? 7.354 8.863 6.143 1.00 71.31 131 VAL A C 1
ATOM 1090 O O . VAL A 1 131 ? 6.263 9.284 6.504 1.00 71.31 131 VAL A O 1
ATOM 1093 N N . LEU A 1 132 ? 8.287 8.447 7.002 1.00 75.00 132 LEU A N 1
ATOM 1094 C CA . LEU A 1 132 ? 8.085 8.443 8.446 1.00 75.00 132 LEU A CA 1
ATOM 1095 C C . LEU A 1 132 ? 7.968 9.864 9.001 1.00 75.00 132 LEU A C 1
ATOM 1097 O O . LEU A 1 132 ? 7.204 10.081 9.937 1.00 75.00 132 LEU A O 1
ATOM 1101 N N . GLU A 1 133 ? 8.694 10.828 8.435 1.00 77.56 133 GLU A N 1
ATOM 1102 C CA . GLU A 1 133 ? 8.566 12.243 8.788 1.00 77.56 133 GLU A CA 1
ATOM 1103 C C . GLU A 1 133 ? 7.195 12.802 8.409 1.00 77.56 133 GLU A C 1
ATOM 1105 O O . GLU A 1 133 ? 6.548 13.417 9.258 1.00 77.56 133 GLU A O 1
ATOM 1110 N N . ASP A 1 134 ? 6.719 12.512 7.200 1.00 74.62 134 ASP A N 1
ATOM 1111 C CA . ASP A 1 134 ? 5.398 12.936 6.737 1.00 74.62 134 ASP A CA 1
ATOM 1112 C C . ASP A 1 134 ? 4.250 12.200 7.451 1.00 74.62 134 ASP A C 1
ATOM 1114 O O . ASP A 1 134 ? 3.133 12.712 7.543 1.00 74.62 134 ASP A O 1
ATOM 1118 N N . TRP A 1 135 ? 4.514 11.009 8.001 1.00 76.44 135 TRP A N 1
ATOM 1119 C CA . TRP A 1 135 ? 3.548 10.249 8.800 1.00 76.44 135 TRP A CA 1
ATOM 1120 C C . TRP A 1 135 ? 3.417 10.743 10.247 1.00 76.44 135 TRP A C 1
ATOM 1122 O O . TRP A 1 135 ? 2.537 10.284 10.982 1.00 76.44 135 TRP A O 1
ATOM 1132 N N . LYS A 1 136 ? 4.273 11.670 10.700 1.00 74.19 136 LYS A N 1
ATOM 1133 C CA . LYS A 1 136 ? 4.196 12.209 12.066 1.00 74.19 136 LYS A CA 1
ATOM 1134 C C . LYS A 1 136 ? 2.847 12.892 12.294 1.00 74.19 136 LYS A C 1
ATOM 1136 O O . LYS A 1 136 ? 2.446 13.787 11.559 1.00 74.19 136 LYS A O 1
ATOM 1141 N N . GLY A 1 137 ? 2.152 12.487 13.357 1.00 71.94 137 GLY A N 1
ATOM 1142 C CA . GLY A 1 137 ? 0.828 13.015 13.707 1.00 71.94 137 GLY A CA 1
ATOM 1143 C C . GLY A 1 137 ? -0.351 12.327 13.006 1.00 71.94 137 GLY A C 1
ATOM 1144 O O . GLY A 1 137 ? -1.497 12.685 13.279 1.00 71.94 137 GLY A O 1
ATOM 1145 N N . LEU A 1 138 ? -0.101 11.328 12.152 1.00 73.94 138 LEU A N 1
ATOM 1146 C CA . LEU A 1 138 ? -1.118 10.411 11.628 1.00 73.94 138 LEU A CA 1
ATOM 1147 C C . LEU A 1 138 ? -1.300 9.192 12.563 1.00 73.94 138 LEU A C 1
ATOM 1149 O O . LEU A 1 138 ? -0.498 8.996 13.480 1.00 73.94 138 LEU A O 1
ATOM 1153 N N . PRO A 1 139 ? -2.361 8.372 12.387 1.00 76.81 139 PRO A N 1
ATOM 1154 C CA . PRO A 1 139 ? -2.562 7.168 13.192 1.00 76.81 139 PRO A CA 1
ATOM 1155 C C . PRO A 1 139 ? -1.333 6.251 13.194 1.00 76.81 139 PRO A C 1
ATOM 1157 O O . PRO A 1 139 ? -0.661 6.105 12.171 1.00 76.81 139 PRO A O 1
ATOM 1160 N N . THR A 1 140 ? -1.071 5.610 14.339 1.00 78.06 140 THR A N 1
ATOM 1161 C CA . THR A 1 140 ? 0.063 4.695 14.521 1.00 78.06 140 THR A CA 1
ATOM 1162 C C . THR A 1 140 ? 0.085 3.620 13.440 1.00 78.06 140 THR A C 1
ATOM 1164 O O . THR A 1 140 ? -0.897 2.896 13.256 1.00 78.06 140 THR A O 1
ATOM 1167 N N . ILE A 1 141 ? 1.232 3.493 12.772 1.00 77.00 141 ILE A N 1
ATOM 1168 C CA . ILE A 1 141 ? 1.463 2.524 11.707 1.00 77.00 141 ILE A CA 1
ATOM 1169 C C . ILE A 1 141 ? 2.672 1.645 12.026 1.00 77.00 141 ILE A C 1
ATOM 1171 O O . ILE A 1 141 ? 3.686 2.107 12.543 1.00 77.00 141 ILE A O 1
ATOM 1175 N N . SER A 1 142 ? 2.544 0.360 11.725 1.00 78.00 142 SER A N 1
ATOM 1176 C CA . SER A 1 142 ? 3.598 -0.646 11.776 1.00 78.00 142 SER A CA 1
ATOM 1177 C C . SER A 1 142 ? 4.121 -0.848 10.360 1.00 78.00 142 SER A C 1
ATOM 1179 O O . SER A 1 142 ? 3.339 -1.121 9.452 1.00 78.00 142 SER A O 1
ATOM 1181 N N . ILE A 1 143 ? 5.429 -0.711 10.153 1.00 74.31 143 ILE A N 1
ATOM 1182 C CA . ILE A 1 143 ? 6.060 -0.948 8.851 1.00 74.31 143 ILE A CA 1
ATOM 1183 C C . ILE A 1 143 ? 6.978 -2.160 8.984 1.00 74.31 143 ILE A C 1
ATOM 1185 O O . ILE A 1 143 ? 7.962 -2.106 9.723 1.00 74.31 143 ILE A O 1
ATOM 1189 N N . LEU A 1 144 ? 6.663 -3.253 8.285 1.00 70.38 144 LEU A N 1
ATOM 1190 C CA . LEU A 1 144 ? 7.519 -4.434 8.226 1.00 70.38 144 LEU A CA 1
ATOM 1191 C C . LEU A 1 144 ? 8.388 -4.372 6.970 1.00 70.38 144 LEU A C 1
ATOM 1193 O O . LEU A 1 144 ? 7.906 -4.482 5.839 1.00 70.38 144 LEU A O 1
ATOM 1197 N N . LEU A 1 145 ? 9.691 -4.219 7.184 1.00 67.12 145 LEU A N 1
ATOM 1198 C CA . LEU A 1 145 ? 10.689 -4.224 6.124 1.00 67.12 145 LEU A CA 1
ATOM 1199 C C . LEU A 1 145 ? 11.152 -5.663 5.891 1.00 67.12 145 LEU A C 1
ATOM 1201 O O . LEU A 1 145 ? 11.826 -6.251 6.731 1.00 67.12 145 LEU A O 1
ATOM 1205 N N . SER A 1 146 ? 10.797 -6.233 4.746 1.00 56.47 146 SER A N 1
ATOM 1206 C CA . SER A 1 146 ? 11.086 -7.638 4.421 1.00 56.47 146 SER A CA 1
ATOM 1207 C C . SER A 1 146 ? 12.413 -7.845 3.684 1.00 56.47 146 SER A C 1
ATOM 1209 O O . SER A 1 146 ? 12.625 -8.906 3.099 1.00 56.47 146 SER A O 1
ATOM 1211 N N . ASN A 1 147 ? 13.280 -6.831 3.626 1.00 55.56 147 ASN A N 1
ATOM 1212 C CA . ASN A 1 147 ? 14.410 -6.834 2.703 1.00 55.56 147 ASN A CA 1
ATOM 1213 C C . ASN A 1 147 ? 15.624 -7.593 3.281 1.00 55.56 147 ASN A C 1
ATOM 1215 O O . ASN A 1 147 ? 16.174 -7.149 4.290 1.00 55.56 147 ASN A O 1
ATOM 1219 N N . PRO A 1 148 ? 16.092 -8.686 2.645 1.00 48.47 148 PRO A N 1
ATOM 1220 C CA . PRO A 1 148 ? 17.386 -9.291 2.964 1.00 48.47 148 PRO A CA 1
ATOM 1221 C C . PRO A 1 148 ? 18.566 -8.474 2.405 1.00 48.47 148 PRO A C 1
ATOM 1223 O O . PRO A 1 148 ? 19.692 -8.667 2.853 1.00 48.47 148 PRO A O 1
ATOM 1226 N N . ASP A 1 149 ? 18.305 -7.550 1.470 1.00 47.12 149 ASP A N 1
ATOM 1227 C CA . ASP A 1 149 ? 19.313 -6.722 0.788 1.00 47.12 149 ASP A CA 1
ATOM 1228 C C . ASP A 1 149 ? 19.831 -5.548 1.642 1.00 47.12 149 ASP A C 1
ATOM 1230 O O . ASP A 1 149 ? 20.697 -4.803 1.194 1.00 47.12 149 ASP A O 1
ATOM 1234 N N . TYR A 1 150 ? 19.369 -5.390 2.890 1.00 50.47 150 TYR A N 1
ATOM 1235 C CA . TYR A 1 150 ? 20.086 -4.586 3.891 1.00 50.47 150 TYR A CA 1
ATOM 1236 C C . TYR A 1 150 ? 21.333 -5.347 4.375 1.00 50.47 150 TYR A C 1
ATOM 1238 O O . TYR A 1 150 ? 21.511 -5.589 5.569 1.00 50.47 150 TYR A O 1
ATOM 1246 N N . GLN A 1 151 ? 22.186 -5.780 3.445 1.00 43.62 151 GLN A N 1
ATOM 1247 C CA . GLN A 1 151 ? 23.519 -6.253 3.781 1.00 43.62 151 GLN A CA 1
ATOM 1248 C C . GLN A 1 151 ? 24.423 -5.033 3.979 1.00 43.62 151 GLN A C 1
ATOM 1250 O O . GLN A 1 151 ? 24.839 -4.368 3.039 1.00 43.62 151 GLN A O 1
ATOM 1255 N N . GLU A 1 152 ? 24.639 -4.737 5.258 1.00 48.06 152 GLU A N 1
ATOM 1256 C CA . GLU A 1 152 ? 25.804 -4.088 5.876 1.00 48.06 152 GLU A CA 1
ATOM 1257 C C . GLU A 1 152 ? 26.257 -2.671 5.463 1.00 48.06 152 GLU A C 1
ATOM 1259 O O . GLU A 1 152 ? 27.000 -2.085 6.245 1.00 48.06 152 GLU A O 1
ATOM 1264 N N . GLU A 1 153 ? 25.794 -2.041 4.377 1.00 43.47 153 GLU A N 1
ATOM 1265 C CA . GLU A 1 153 ? 26.377 -0.739 3.962 1.00 43.47 153 GLU A CA 1
ATOM 1266 C C . GLU A 1 153 ? 25.483 0.502 4.108 1.00 43.47 153 GLU A C 1
ATOM 1268 O O . GLU A 1 153 ? 25.997 1.615 4.209 1.00 43.47 153 GLU A O 1
ATOM 1273 N N . GLU A 1 154 ? 24.168 0.352 4.260 1.00 49.28 154 GLU A N 1
ATOM 1274 C CA . GLU A 1 154 ? 23.292 1.452 4.680 1.00 49.28 154 GLU A CA 1
ATOM 1275 C C . GLU A 1 154 ? 22.531 1.029 5.931 1.00 49.28 154 GLU A C 1
ATOM 1277 O O . GLU A 1 154 ? 21.371 0.616 5.907 1.00 49.28 154 GLU A O 1
ATOM 1282 N N . TYR A 1 155 ? 23.232 1.128 7.059 1.00 47.47 155 TYR A N 1
ATOM 1283 C CA . TYR A 1 155 ? 22.621 1.264 8.372 1.00 47.47 155 TYR A CA 1
ATOM 1284 C C . TYR A 1 155 ? 21.580 2.384 8.238 1.00 47.47 155 TYR A C 1
ATOM 1286 O O . TYR A 1 155 ? 21.934 3.565 8.237 1.00 47.47 155 TYR A O 1
ATOM 1294 N N . ILE A 1 156 ? 20.299 2.041 8.051 1.00 52.03 156 ILE A N 1
ATOM 1295 C CA . ILE A 1 156 ? 19.222 2.994 8.296 1.00 52.03 156 ILE A CA 1
ATOM 1296 C C . ILE A 1 156 ? 19.460 3.418 9.734 1.00 52.03 156 ILE A C 1
ATOM 1298 O O . ILE A 1 156 ? 19.280 2.609 10.641 1.00 52.03 156 ILE A O 1
ATOM 1302 N N . ASP A 1 157 ? 19.999 4.626 9.883 1.00 56.16 157 ASP A N 1
ATOM 1303 C CA . ASP A 1 157 ? 20.605 5.138 11.100 1.00 56.16 157 ASP A CA 1
ATOM 1304 C C . ASP A 1 157 ? 19.778 4.685 12.304 1.00 56.16 157 ASP A C 1
ATOM 1306 O O . ASP A 1 157 ? 18.647 5.135 12.493 1.00 56.16 157 ASP A O 1
ATOM 1310 N N . SER A 1 158 ? 20.288 3.724 13.082 1.00 53.84 158 SER A N 1
ATOM 1311 C CA . SER A 1 158 ? 19.546 3.149 14.212 1.00 53.84 158 SER A CA 1
ATOM 1312 C C . SER A 1 158 ? 19.111 4.241 15.185 1.00 53.84 158 SER A C 1
ATOM 1314 O O . SER A 1 158 ? 18.121 4.093 15.898 1.00 53.84 158 SER A O 1
ATOM 1316 N N . LYS A 1 159 ? 19.838 5.366 15.167 1.00 54.12 159 LYS A N 1
ATOM 1317 C CA . LYS A 1 159 ? 19.501 6.599 15.853 1.00 54.12 159 LYS A CA 1
ATOM 1318 C C . LYS A 1 159 ? 18.173 7.192 15.374 1.00 54.12 159 LYS A C 1
ATOM 1320 O O . LYS A 1 159 ? 17.334 7.491 16.214 1.00 54.12 159 LYS A O 1
ATOM 1325 N N . PHE A 1 160 ? 17.929 7.276 14.066 1.00 59.31 160 PHE A N 1
ATOM 1326 C CA . PHE A 1 160 ? 16.664 7.765 13.508 1.00 59.31 160 PHE A CA 1
ATOM 1327 C C . PHE A 1 160 ? 15.472 6.906 13.945 1.00 59.31 160 PHE A C 1
ATOM 1329 O O . PHE A 1 160 ? 14.469 7.446 14.408 1.00 59.31 160 PHE A O 1
ATOM 1336 N N . PHE A 1 161 ? 15.588 5.574 13.883 1.00 60.12 161 PHE A N 1
ATOM 1337 C CA . PHE A 1 161 ? 14.533 4.699 14.404 1.00 60.12 161 PHE A CA 1
ATOM 1338 C C . PHE A 1 161 ? 14.355 4.852 15.915 1.00 60.12 161 PHE A C 1
ATOM 1340 O O . PHE A 1 161 ? 13.223 4.894 16.385 1.00 60.12 161 PHE A O 1
ATOM 1347 N N . SER A 1 162 ? 15.444 4.978 16.681 1.00 55.12 162 SER A N 1
ATOM 1348 C CA . SER A 1 162 ? 15.349 5.193 18.128 1.00 55.12 162 SER A CA 1
ATOM 1349 C C . SER A 1 162 ? 14.674 6.524 18.483 1.00 55.12 162 SER A C 1
ATOM 1351 O O . SER A 1 162 ? 13.852 6.563 19.394 1.00 55.12 162 SER A O 1
ATOM 1353 N N . GLU A 1 163 ? 14.943 7.589 17.724 1.00 55.75 163 GLU A N 1
ATOM 1354 C CA . GLU A 1 163 ? 14.325 8.906 17.893 1.00 55.75 163 GLU A CA 1
ATOM 1355 C C . GLU A 1 163 ? 12.839 8.870 17.507 1.00 55.75 163 GLU A C 1
ATOM 1357 O O . GLU A 1 163 ? 11.999 9.353 18.270 1.00 55.75 163 GLU A O 1
ATOM 1362 N N . PHE A 1 164 ? 12.489 8.226 16.387 1.00 55.38 164 PHE A N 1
ATOM 1363 C CA . PHE A 1 164 ? 11.100 8.057 15.950 1.00 55.38 164 PHE A CA 1
ATOM 1364 C C . PHE A 1 164 ? 10.275 7.227 16.945 1.00 55.38 164 PHE A C 1
ATOM 1366 O O . PHE A 1 164 ? 9.186 7.636 17.334 1.00 55.38 164 PHE A O 1
ATOM 1373 N N . LEU A 1 165 ? 10.811 6.102 17.430 1.00 53.81 165 LEU A N 1
ATOM 1374 C CA . LEU A 1 165 ? 10.141 5.260 18.429 1.00 53.81 165 LEU A CA 1
ATOM 1375 C C . LEU A 1 165 ? 10.002 5.945 19.798 1.00 53.81 165 LEU A C 1
ATOM 1377 O O . LEU A 1 165 ? 9.109 5.596 20.561 1.00 53.81 165 LEU A O 1
ATOM 1381 N N . SER A 1 166 ? 10.869 6.911 20.116 1.00 47.88 166 SER A N 1
ATOM 1382 C CA . SER A 1 166 ? 10.820 7.665 21.377 1.00 47.88 166 SER A CA 1
ATOM 1383 C C . SER A 1 166 ? 9.864 8.864 21.371 1.00 47.88 166 SER A C 1
ATOM 1385 O O . SER A 1 166 ? 9.655 9.474 22.419 1.00 47.88 166 SER A O 1
ATOM 1387 N N . SER A 1 167 ? 9.308 9.225 20.208 1.00 49.22 167 SER A N 1
ATOM 1388 C CA . SER A 1 167 ? 8.459 10.412 20.021 1.00 49.22 167 SER A CA 1
ATOM 1389 C C . SER A 1 167 ? 6.976 10.098 19.754 1.00 49.22 167 SER A C 1
ATOM 1391 O O . SER A 1 167 ? 6.219 11.010 19.416 1.00 49.22 167 SER A O 1
ATOM 1393 N N . GLY A 1 168 ? 6.562 8.838 19.946 1.00 41.75 168 GLY A N 1
ATOM 1394 C CA . GLY A 1 168 ? 5.172 8.362 19.878 1.00 41.75 168 GLY A CA 1
ATOM 1395 C C . GLY A 1 168 ? 4.560 8.053 21.239 1.00 41.75 168 GLY A C 1
ATOM 1396 O O . GLY A 1 168 ? 5.306 7.604 22.137 1.00 41.75 168 GLY A O 1
#

Radius of gyration: 16.39 Å; chains: 1; bounding box: 48×30×43 Å

Sequence (168 aa):
MCIIKNSEKSLRKLLIKKFIYDAQDEHFWDDSLLLIRIICENCPLIEHLSIVFPPSKSHYIEFENLLKSCQRLEALSLILEHINNRFDDSLFEQKKLEAGQKLSDILIRSAPIRLREINDFRFSPKTLREVLEDWKGLPTISILLSNPDYQEEEYIDSKFFSEFLSSG